Protein AF-A0A4Q5QIG4-F1 (afdb_monomer_lite)

Foldseek 3Di:
DDDDDPDDPPVVVVVVVVVVVVVVVVVVVVVVVVVPVVPVVCPLVVVLVVLVVVLVVLVVVLVVLVVVLVVLVCDQPDPVSHNDPVSVVVSVVSVVVSVVSVVVSVVSVVVSVVSVVVVVVVVVVVVVVVVVVVVVVVVVVVVVVVVVVVVVVVVVVVVVVVD

Radius of gyration: 38.81 Å; chains: 1; bounding box: 117×33×105 Å

Structure (mmCIF, N/CA/C/O backbone):
data_AF-A0A4Q5QIG4-F1
#
_entry.id   AF-A0A4Q5QIG4-F1
#
loop_
_atom_site.group_PDB
_atom_site.id
_atom_site.type_symbol
_atom_site.label_atom_id
_atom_site.label_alt_id
_atom_site.label_comp_id
_atom_site.label_asym_id
_atom_site.label_entity_id
_atom_site.label_seq_id
_atom_site.pdbx_PDB_ins_code
_atom_site.Cartn_x
_atom_site.Cartn_y
_atom_site.Cartn_z
_atom_site.occupancy
_atom_site.B_iso_or_equiv
_atom_site.auth_seq_id
_atom_site.auth_comp_id
_atom_site.auth_asym_id
_atom_site.auth_atom_id
_atom_site.pdbx_PDB_model_num
ATOM 1 N N . MET A 1 1 ? -92.143 21.852 24.605 1.00 37.72 1 MET A N 1
ATOM 2 C CA . MET A 1 1 ? -90.791 21.370 24.967 1.00 37.72 1 MET A CA 1
ATOM 3 C C . MET A 1 1 ? -89.980 21.147 23.697 1.00 37.72 1 MET A C 1
ATOM 5 O O . MET A 1 1 ? -90.320 20.262 22.927 1.00 37.72 1 MET A O 1
ATOM 9 N N . ARG A 1 2 ? -88.951 21.961 23.440 1.00 37.03 2 ARG A N 1
ATOM 10 C CA . ARG A 1 2 ? -87.945 21.713 22.395 1.00 37.03 2 ARG A CA 1
ATOM 11 C C . ARG A 1 2 ? -86.574 21.991 23.004 1.00 37.03 2 ARG A C 1
ATOM 13 O O . ARG A 1 2 ? -86.208 23.146 23.185 1.00 37.03 2 ARG A O 1
ATOM 20 N N . PHE A 1 3 ? -85.862 20.930 23.372 1.00 44.34 3 PHE A N 1
ATOM 21 C CA . PHE A 1 3 ? -84.466 21.016 23.785 1.00 44.34 3 PHE A CA 1
ATOM 22 C C . PHE A 1 3 ? -83.593 21.103 22.534 1.00 44.34 3 PHE A C 1
ATOM 24 O O . PHE A 1 3 ? -83.558 20.181 21.723 1.00 44.34 3 PHE A O 1
ATOM 31 N N . GLY A 1 4 ? -82.914 22.236 22.370 1.00 45.06 4 GLY A N 1
ATOM 32 C CA . GLY A 1 4 ? -81.839 22.387 21.402 1.00 45.06 4 GLY A CA 1
ATOM 33 C C . GLY A 1 4 ? -80.563 21.760 21.953 1.00 45.06 4 GLY A C 1
ATOM 34 O O . GLY A 1 4 ? -80.000 22.261 22.923 1.00 45.06 4 GLY A O 1
ATOM 35 N N . VAL A 1 5 ? -80.096 20.682 21.325 1.00 51.22 5 VAL A N 1
ATOM 36 C CA . VAL A 1 5 ? -78.761 20.121 21.562 1.00 51.22 5 VAL A CA 1
ATOM 37 C C . VAL A 1 5 ? -77.814 20.734 20.535 1.00 51.22 5 VAL A C 1
ATOM 39 O O . VAL A 1 5 ? -77.871 20.435 19.345 1.00 51.22 5 VAL A O 1
ATOM 42 N N . ARG A 1 6 ? -76.953 21.640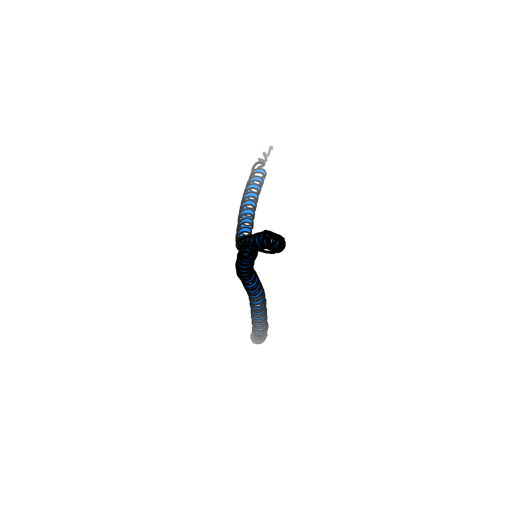 21.003 1.00 51.94 6 ARG A N 1
ATOM 43 C CA . ARG A 1 6 ? -75.892 22.273 20.212 1.00 51.94 6 ARG A CA 1
ATOM 44 C C . ARG A 1 6 ? -74.678 21.332 20.224 1.00 51.94 6 ARG A C 1
ATOM 46 O O . ARG A 1 6 ? -73.920 21.307 21.187 1.00 51.94 6 ARG A O 1
ATOM 53 N N . GLY A 1 7 ? -74.549 20.505 19.186 1.00 49.25 7 GLY A N 1
ATOM 54 C CA . GLY A 1 7 ? -73.486 19.505 19.034 1.00 49.25 7 GLY A CA 1
ATOM 55 C C . GLY A 1 7 ? -72.226 20.062 18.364 1.00 49.25 7 GLY A C 1
ATOM 56 O O . GLY A 1 7 ? -72.253 20.514 17.227 1.00 49.25 7 GLY A O 1
ATOM 57 N N . ASN A 1 8 ? -71.125 20.014 19.105 1.00 55.94 8 ASN A N 1
ATOM 58 C CA . ASN A 1 8 ? -69.761 20.435 18.788 1.00 55.94 8 ASN A CA 1
ATOM 59 C C . ASN A 1 8 ? -69.079 19.520 17.738 1.00 55.94 8 ASN A C 1
ATOM 61 O O . ASN A 1 8 ? -68.385 18.577 18.108 1.00 55.94 8 ASN A O 1
ATOM 65 N N . SER A 1 9 ? -69.254 19.785 16.438 1.00 55.22 9 SER A N 1
ATOM 66 C CA . SER A 1 9 ? -68.665 18.980 15.344 1.00 55.22 9 SER A CA 1
ATOM 67 C C . SER A 1 9 ? -67.294 19.463 14.837 1.00 55.22 9 SER A C 1
ATOM 69 O O . SER A 1 9 ? -66.629 18.744 14.098 1.00 55.22 9 SER A O 1
ATOM 71 N N . ASN A 1 10 ? -66.831 20.654 15.236 1.00 54.38 10 ASN A N 1
ATOM 72 C CA . ASN A 1 10 ? -65.661 21.300 14.612 1.00 54.38 10 ASN A CA 1
ATOM 73 C C . ASN A 1 10 ? -64.326 21.067 15.343 1.00 54.38 10 ASN A C 1
ATOM 75 O O . ASN A 1 10 ? -63.277 21.422 14.815 1.00 54.38 10 ASN A O 1
ATOM 79 N N . LYS A 1 11 ? -64.336 20.481 16.549 1.00 53.44 11 LYS A N 1
ATOM 80 C CA . LYS A 1 11 ? -63.102 20.209 17.312 1.00 53.44 11 LYS A CA 1
ATOM 81 C C . LYS A 1 11 ? -62.426 18.879 16.960 1.00 53.44 11 LYS A C 1
ATOM 83 O O . LYS A 1 11 ? -61.228 18.759 17.171 1.00 53.44 11 LYS A O 1
ATOM 88 N N . LEU A 1 12 ? -63.149 17.887 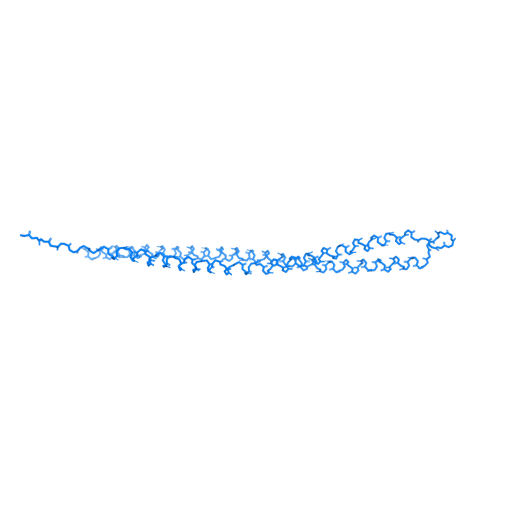16.426 1.00 48.91 12 LEU A N 1
ATOM 89 C CA . LEU A 1 12 ? -62.551 16.578 16.112 1.00 48.91 12 LEU A CA 1
ATOM 90 C C . LEU A 1 12 ? -61.706 16.584 14.825 1.00 48.91 12 LEU A C 1
ATOM 92 O O . LEU A 1 12 ? -60.739 15.829 14.727 1.00 48.91 12 LEU A O 1
ATOM 96 N N . SER A 1 13 ? -62.021 17.447 13.852 1.00 55.16 13 SER A N 1
ATOM 97 C CA . SER A 1 13 ? -61.259 17.522 12.599 1.00 55.16 13 SER A CA 1
ATOM 98 C C . SER A 1 13 ? -59.916 18.234 12.782 1.00 55.16 13 SER A C 1
ATOM 100 O O . SER A 1 13 ? -58.903 17.750 12.288 1.00 55.16 13 SER A O 1
ATOM 102 N N . THR A 1 14 ? -59.864 19.328 13.547 1.00 54.66 14 THR A N 1
ATOM 103 C CA . THR A 1 14 ? -58.649 20.145 13.737 1.00 54.66 14 THR A CA 1
ATOM 104 C C . THR A 1 14 ? -57.550 19.429 14.520 1.00 54.66 14 THR A C 1
ATOM 106 O O . THR A 1 14 ? -56.374 19.555 14.177 1.00 54.66 14 THR A O 1
ATOM 109 N N . ILE A 1 15 ? -57.922 18.616 15.514 1.00 60.75 15 ILE A N 1
ATOM 110 C CA . ILE A 1 15 ? -56.976 17.811 16.301 1.00 60.75 15 ILE A CA 1
ATOM 111 C C . I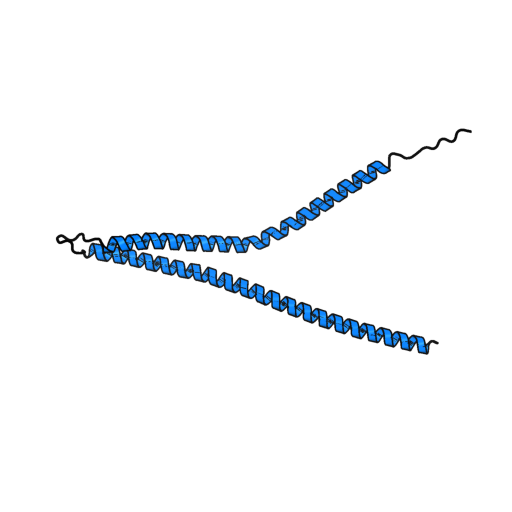LE A 1 15 ? -56.232 16.821 15.395 1.00 60.75 15 ILE A C 1
ATOM 113 O O . ILE A 1 15 ? -55.028 16.642 15.544 1.00 60.75 15 ILE A O 1
ATOM 117 N N . SER A 1 16 ? -56.906 16.234 14.403 1.00 65.75 16 SER A N 1
ATOM 118 C CA . SER A 1 16 ? -56.292 15.253 13.498 1.00 65.75 16 SER A CA 1
ATOM 119 C C . SER A 1 16 ? -55.208 15.874 12.601 1.00 65.75 16 SER A C 1
ATOM 121 O O . SER A 1 16 ? -54.147 15.277 12.417 1.00 65.75 16 SER A O 1
ATOM 123 N N . TYR A 1 17 ? -55.415 17.099 12.102 1.00 70.88 17 TYR A N 1
ATOM 124 C CA . TYR A 1 17 ? -54.426 17.802 11.267 1.00 70.88 17 TYR A CA 1
ATOM 125 C C . TYR A 1 17 ? -53.203 18.280 12.065 1.00 70.88 17 TYR A C 1
ATOM 127 O O . TYR A 1 17 ? -52.072 18.209 11.577 1.00 70.88 17 TYR A O 1
ATOM 135 N N . GLU A 1 18 ? -53.390 18.710 13.317 1.00 74.62 18 GLU A N 1
ATOM 136 C CA . GLU A 1 18 ? -52.264 19.024 14.205 1.00 74.62 18 GLU A CA 1
ATOM 137 C C . GLU A 1 18 ? -51.377 17.800 14.477 1.00 74.62 18 GLU A C 1
ATOM 139 O O . GLU A 1 18 ? -50.152 17.917 14.501 1.00 74.62 18 GLU A O 1
ATOM 144 N N . GLN A 1 19 ? -51.974 16.620 14.659 1.00 73.56 19 GLN A N 1
ATOM 145 C CA . GLN A 1 19 ? -51.213 15.388 14.885 1.00 73.56 19 GLN A CA 1
ATOM 146 C C . GLN A 1 19 ? -50.440 14.959 13.628 1.00 73.56 19 GLN A C 1
ATOM 148 O O . GLN A 1 19 ? -49.277 14.570 13.724 1.00 73.56 19 GLN A O 1
ATOM 153 N N . LEU A 1 20 ? -51.035 15.117 12.441 1.00 73.62 20 LEU A N 1
ATOM 154 C CA . LEU A 1 20 ? -50.384 14.857 11.149 1.00 73.62 20 LEU A CA 1
ATOM 155 C C . LEU A 1 20 ? -49.165 15.763 10.904 1.00 73.62 20 LEU A C 1
ATOM 157 O O . LEU A 1 20 ? -48.107 15.281 10.498 1.00 73.62 20 LEU A O 1
ATOM 161 N N . THR A 1 21 ? -49.276 17.061 11.204 1.00 80.94 21 THR A N 1
ATOM 162 C CA . THR A 1 21 ? -48.153 18.006 11.039 1.00 80.94 21 THR A CA 1
ATOM 163 C C . THR A 1 21 ? -47.027 17.766 12.049 1.00 80.94 21 THR A C 1
ATOM 165 O O . THR A 1 21 ? -45.852 17.902 11.700 1.00 80.94 21 THR A O 1
ATOM 168 N N . LYS A 1 22 ? -47.347 17.349 13.283 1.00 80.88 22 LYS A N 1
ATOM 169 C CA . LYS A 1 22 ? -46.348 16.922 14.281 1.00 80.88 22 LYS A CA 1
ATOM 170 C C . LYS A 1 22 ? -45.619 15.652 13.836 1.00 80.88 22 LYS A C 1
ATOM 172 O O . LYS A 1 22 ? -44.392 15.607 13.915 1.00 80.88 22 LYS A O 1
ATOM 177 N N . LEU A 1 23 ? -46.341 14.671 13.293 1.00 81.25 23 LEU A N 1
ATOM 178 C CA . LEU A 1 23 ? -45.760 13.428 12.782 1.00 81.25 23 LEU A CA 1
ATOM 179 C C . LEU A 1 23 ? -44.811 13.679 11.596 1.00 81.25 23 LEU A C 1
ATOM 181 O O . LEU A 1 23 ? -43.714 13.125 11.563 1.00 81.25 23 LEU A O 1
ATOM 185 N N . GLN A 1 24 ? -45.174 14.576 10.671 1.00 82.88 24 GLN A N 1
ATOM 186 C CA . GLN A 1 24 ? -44.289 14.987 9.572 1.00 82.88 24 GLN A CA 1
ATOM 187 C C . GLN A 1 24 ? -43.008 15.664 10.070 1.00 82.88 24 GLN A C 1
ATOM 189 O O . GLN A 1 24 ? -41.931 15.381 9.553 1.00 82.88 24 GLN A O 1
ATOM 194 N N . ARG A 1 25 ? -43.091 16.530 11.088 1.00 86.31 25 ARG A N 1
ATOM 195 C CA . ARG A 1 25 ? -41.904 17.180 11.671 1.00 86.31 25 ARG A CA 1
ATOM 196 C C . ARG A 1 25 ? -40.973 16.173 12.346 1.00 86.31 25 ARG A C 1
ATOM 198 O O . ARG A 1 25 ? -39.763 16.284 12.182 1.00 86.31 25 ARG A O 1
ATOM 205 N N . ILE A 1 26 ? -41.522 15.176 13.044 1.00 86.50 26 ILE A N 1
ATOM 206 C CA . ILE A 1 26 ? -40.740 14.082 13.645 1.00 86.50 26 ILE A CA 1
ATOM 207 C C . ILE A 1 26 ? -40.069 13.237 12.556 1.00 86.50 26 ILE A C 1
ATOM 209 O O . ILE A 1 26 ? -38.891 12.916 12.683 1.00 86.50 26 ILE A O 1
ATOM 213 N N . LEU A 1 27 ? -40.776 12.931 11.463 1.00 85.88 27 LEU A N 1
ATOM 214 C CA . LEU A 1 27 ? -40.218 12.203 10.321 1.00 85.88 27 LEU A CA 1
ATOM 215 C C . LEU A 1 27 ? -39.066 12.975 9.657 1.00 85.88 27 LEU A C 1
ATOM 217 O O . LEU A 1 27 ? -38.024 12.392 9.368 1.00 85.88 27 LEU A O 1
ATOM 221 N N . PHE A 1 28 ? -39.224 14.288 9.463 1.00 83.88 28 PHE A N 1
ATOM 222 C CA . PHE A 1 28 ? -38.160 15.153 8.944 1.00 83.88 28 PHE A CA 1
ATOM 223 C C . PHE A 1 28 ? -36.946 15.199 9.877 1.00 83.88 28 PHE A C 1
ATOM 225 O O . PHE A 1 28 ? -35.812 15.130 9.406 1.00 83.88 28 PHE A O 1
ATOM 232 N N . LEU A 1 29 ? -37.171 15.264 11.194 1.00 83.00 29 LEU A N 1
ATOM 233 C CA . LEU A 1 29 ? -36.093 15.234 12.181 1.00 83.00 29 LEU A CA 1
ATOM 234 C C . LEU A 1 29 ? -35.361 13.883 12.158 1.00 83.00 29 LEU A C 1
ATOM 236 O O . LEU A 1 29 ? -34.134 13.845 12.164 1.00 83.00 29 LEU A O 1
ATOM 240 N N . ALA A 1 30 ? -36.102 12.776 12.065 1.00 80.62 30 ALA A N 1
ATOM 241 C CA . ALA A 1 30 ? -35.538 11.435 11.962 1.00 80.62 30 ALA A CA 1
ATOM 242 C C . ALA A 1 30 ? -34.697 11.264 10.686 1.00 80.62 30 ALA A C 1
ATOM 244 O O . ALA A 1 30 ? -33.581 10.756 10.762 1.00 80.62 30 ALA A O 1
ATOM 245 N N . LEU A 1 31 ? -35.171 11.755 9.532 1.00 78.44 31 LEU A N 1
ATOM 246 C CA . LEU A 1 31 ? -34.388 11.745 8.289 1.00 78.44 31 LEU A CA 1
ATOM 247 C C . LEU A 1 31 ? -33.090 12.556 8.409 1.00 78.44 31 LEU A C 1
ATOM 249 O O . LEU A 1 31 ? -32.057 12.139 7.887 1.00 78.44 31 LEU A O 1
ATOM 253 N N . PHE A 1 32 ? -33.126 13.689 9.117 1.00 75.75 32 PHE A N 1
ATOM 254 C CA . PHE A 1 32 ? -31.948 14.528 9.330 1.00 75.75 32 PHE A CA 1
ATOM 255 C C . PHE A 1 32 ? -30.869 13.816 10.162 1.00 75.75 32 PHE A C 1
ATOM 257 O O . PHE A 1 32 ? -29.691 13.872 9.815 1.00 75.75 32 PHE A O 1
ATOM 264 N N . PHE A 1 33 ? -31.259 13.076 11.207 1.00 70.38 33 PHE A N 1
ATOM 265 C CA . PHE A 1 33 ? -30.319 12.303 12.032 1.00 70.38 33 PHE A CA 1
ATOM 266 C C . PHE A 1 33 ? -29.761 11.052 11.335 1.00 70.38 33 PHE A C 1
ATOM 268 O O . PHE A 1 33 ? -28.649 10.621 11.642 1.00 70.38 33 PHE A O 1
ATOM 275 N N . ILE A 1 34 ? -30.488 10.474 10.375 1.00 70.62 34 ILE A N 1
ATOM 276 C CA . ILE A 1 34 ? -29.990 9.336 9.586 1.00 70.62 34 ILE A CA 1
ATOM 277 C C . ILE A 1 34 ? -28.913 9.796 8.585 1.00 70.62 34 ILE A C 1
ATOM 279 O O . ILE A 1 34 ? -27.939 9.080 8.358 1.00 70.62 34 ILE A O 1
ATOM 283 N N . GLY A 1 35 ? -29.035 11.007 8.029 1.00 64.62 35 GLY A N 1
ATOM 284 C CA . GLY A 1 35 ? -28.118 11.522 7.006 1.00 64.62 35 GLY A CA 1
ATOM 285 C C . GLY A 1 35 ? -26.692 11.830 7.486 1.00 64.62 35 GLY A C 1
ATOM 286 O O . GLY A 1 35 ? -25.757 11.756 6.691 1.00 64.62 35 GLY A O 1
ATOM 287 N N . THR A 1 36 ? -26.483 12.142 8.769 1.00 63.47 36 THR A N 1
ATOM 288 C CA . THR A 1 36 ? -25.164 12.578 9.274 1.00 63.47 36 THR A CA 1
ATOM 289 C C . THR A 1 36 ? -24.167 11.435 9.489 1.00 63.47 36 THR A C 1
ATOM 291 O O . THR A 1 36 ? -22.962 11.666 9.439 1.00 63.47 36 THR A O 1
ATOM 294 N N . ASN A 1 37 ? -24.635 10.194 9.663 1.00 59.66 37 ASN A N 1
ATOM 295 C CA . ASN A 1 37 ? -23.766 9.035 9.910 1.00 59.66 37 ASN A CA 1
ATOM 296 C C . ASN A 1 37 ? -23.090 8.490 8.636 1.00 59.66 37 ASN A C 1
ATOM 298 O O . ASN A 1 37 ? -22.082 7.794 8.727 1.00 59.66 37 ASN A O 1
ATOM 302 N N . ALA A 1 38 ? -23.605 8.814 7.445 1.00 57.69 38 ALA A N 1
ATOM 303 C CA . ALA A 1 38 ? -23.086 8.276 6.185 1.00 57.69 38 ALA A CA 1
ATOM 304 C C . ALA A 1 38 ? -21.743 8.898 5.754 1.00 57.69 38 ALA A C 1
ATOM 306 O O . ALA A 1 38 ? -20.929 8.230 5.120 1.00 57.69 38 ALA A O 1
ATOM 307 N N . PHE A 1 39 ? -21.483 10.156 6.121 1.00 54.81 39 PHE A N 1
ATOM 308 C CA . PHE A 1 39 ? -20.321 10.898 5.620 1.00 54.81 39 PHE A CA 1
ATOM 309 C C . PHE A 1 39 ? -19.000 10.536 6.316 1.00 54.81 39 PHE A C 1
ATOM 311 O O . PHE A 1 39 ? -17.945 10.626 5.694 1.00 54.81 39 PHE A O 1
ATOM 318 N N . ALA A 1 40 ? -19.033 10.080 7.573 1.00 53.69 40 ALA A N 1
ATOM 319 C CA . ALA A 1 40 ? -17.819 9.778 8.341 1.00 53.69 40 ALA A CA 1
ATOM 320 C C . ALA A 1 40 ? -17.138 8.458 7.927 1.00 53.69 40 ALA A C 1
ATOM 322 O O . ALA A 1 40 ? -15.938 8.297 8.119 1.00 53.69 40 ALA A O 1
ATOM 323 N N . GLN A 1 41 ? -17.882 7.520 7.331 1.00 55.69 41 GLN A N 1
ATOM 324 C CA . GLN A 1 41 ? -17.356 6.210 6.924 1.00 55.69 41 GLN A CA 1
ATOM 325 C C . GLN A 1 41 ? -16.756 6.201 5.504 1.00 55.69 41 GLN A C 1
ATOM 327 O O . GLN A 1 41 ? -16.112 5.229 5.112 1.00 55.69 41 GLN A O 1
ATOM 332 N N . GLN A 1 42 ? -16.970 7.258 4.711 1.00 53.84 42 GLN A N 1
ATOM 333 C CA . GLN A 1 42 ? -16.610 7.287 3.286 1.00 53.84 42 GLN A CA 1
ATOM 334 C C . GLN A 1 42 ? -15.244 7.920 2.989 1.00 53.84 42 GLN A C 1
ATOM 336 O O . GLN A 1 42 ? -14.644 7.598 1.962 1.00 53.84 42 GLN A O 1
ATOM 341 N N . THR A 1 43 ? -14.722 8.779 3.867 1.00 56.53 43 THR A N 1
ATOM 342 C CA . THR A 1 43 ? -13.428 9.459 3.672 1.00 56.53 43 THR A CA 1
ATOM 343 C C . THR A 1 43 ? -12.257 8.482 3.595 1.00 56.53 43 THR A C 1
ATOM 345 O O . THR A 1 43 ? -11.431 8.592 2.686 1.00 56.53 43 THR A O 1
ATOM 348 N N . ASP A 1 44 ? -12.238 7.467 4.462 1.00 61.75 44 ASP A N 1
ATOM 349 C CA . ASP A 1 44 ? -11.178 6.451 4.471 1.00 61.75 44 ASP A CA 1
ATOM 350 C C . ASP A 1 44 ? -11.241 5.549 3.227 1.00 61.75 44 ASP A C 1
ATOM 352 O O . ASP A 1 44 ? -10.211 5.170 2.667 1.00 61.75 44 ASP A O 1
ATOM 356 N N . SER A 1 45 ? -12.452 5.275 2.727 1.00 73.31 45 SER A N 1
ATOM 357 C CA . SER A 1 45 ? -12.656 4.526 1.482 1.00 73.31 45 SER A CA 1
ATOM 358 C C . SER A 1 45 ? -12.174 5.305 0.255 1.00 73.31 45 SER A C 1
ATOM 360 O O . SER A 1 45 ? -11.618 4.706 -0.666 1.00 73.31 45 SER A O 1
ATOM 362 N N . LEU A 1 46 ? -12.370 6.627 0.208 1.00 81.44 46 LEU A N 1
ATOM 363 C CA . LEU A 1 46 ? -11.984 7.443 -0.948 1.00 81.44 46 LEU A CA 1
ATOM 364 C C . LEU A 1 46 ? -10.462 7.548 -1.085 1.00 81.44 46 LEU A C 1
ATOM 366 O O . LEU A 1 46 ? -9.930 7.322 -2.173 1.00 81.44 46 LEU A O 1
ATOM 370 N N . ALA A 1 47 ? -9.751 7.833 0.010 1.00 81.75 47 ALA A N 1
ATOM 371 C CA . ALA A 1 47 ? -8.289 7.900 0.002 1.00 81.75 47 ALA A CA 1
ATOM 372 C C . ALA A 1 47 ? -7.664 6.554 -0.411 1.00 81.75 47 ALA A C 1
ATOM 374 O O . ALA A 1 47 ? -6.749 6.513 -1.236 1.00 81.75 47 ALA A O 1
ATOM 375 N N . TYR A 1 48 ? -8.211 5.444 0.095 1.00 85.62 48 TYR A N 1
ATOM 376 C CA . TYR A 1 48 ? -7.800 4.096 -0.295 1.00 85.62 48 TYR A CA 1
ATOM 377 C C . TYR A 1 48 ? -8.034 3.814 -1.790 1.00 85.62 48 TYR A C 1
ATOM 379 O O . TYR A 1 48 ? -7.168 3.253 -2.467 1.00 85.62 48 TYR A O 1
ATOM 387 N N . GLN A 1 49 ? -9.186 4.216 -2.335 1.00 88.12 49 GLN A N 1
ATOM 388 C CA . GLN A 1 49 ? -9.493 4.042 -3.757 1.00 88.12 49 GLN A CA 1
ATOM 389 C C . GLN A 1 49 ? -8.542 4.840 -4.651 1.00 88.12 49 GLN A C 1
ATOM 391 O O . GLN A 1 49 ? -7.990 4.270 -5.595 1.00 88.12 49 GLN A O 1
ATOM 396 N N . LEU A 1 50 ? -8.284 6.106 -4.310 1.00 90.06 50 LEU A N 1
ATOM 397 C CA . LEU A 1 50 ? -7.334 6.960 -5.026 1.00 90.06 50 LEU A CA 1
ATOM 398 C C . LEU A 1 50 ? -5.925 6.345 -5.028 1.00 90.06 50 LEU A C 1
ATOM 400 O O . LEU A 1 50 ? -5.239 6.309 -6.050 1.00 90.06 50 LEU A O 1
ATOM 404 N N . GLN A 1 51 ? -5.508 5.799 -3.886 1.00 90.06 51 GLN A N 1
ATOM 405 C CA . GLN A 1 51 ? -4.217 5.139 -3.743 1.00 90.06 51 GLN A CA 1
ATOM 406 C C . GLN A 1 51 ? -4.111 3.883 -4.626 1.00 90.06 51 GLN A C 1
ATOM 408 O O . GLN A 1 51 ? -3.092 3.664 -5.284 1.00 90.06 51 GLN A O 1
ATOM 413 N N . ARG A 1 52 ? -5.171 3.067 -4.703 1.00 92.75 52 ARG A N 1
ATOM 414 C CA . ARG A 1 52 ? -5.221 1.911 -5.615 1.00 92.75 52 ARG A CA 1
ATOM 415 C C . ARG A 1 52 ? -5.190 2.317 -7.083 1.00 92.75 52 ARG A C 1
ATOM 417 O O . ARG A 1 52 ? -4.522 1.661 -7.880 1.00 92.75 52 ARG A O 1
ATOM 424 N N . GLU A 1 53 ? -5.905 3.375 -7.444 1.00 94.31 53 GLU A N 1
ATOM 425 C CA . GLU A 1 53 ? -5.887 3.912 -8.803 1.00 94.31 53 GLU A CA 1
ATOM 426 C C . GLU A 1 53 ? -4.472 4.351 -9.194 1.00 94.31 53 GLU A C 1
ATOM 428 O O . GLU A 1 53 ? -3.972 3.979 -10.255 1.00 94.31 53 GLU A O 1
ATOM 433 N N . LYS A 1 54 ? -3.772 5.044 -8.291 1.00 94.50 54 LYS A N 1
ATOM 434 C CA . LYS A 1 54 ? -2.373 5.436 -8.480 1.00 94.50 54 LYS A CA 1
ATOM 435 C C . LYS A 1 54 ? -1.457 4.232 -8.715 1.00 94.50 54 LYS A C 1
ATOM 437 O O . LYS A 1 54 ? -0.647 4.263 -9.641 1.00 94.50 54 LYS A O 1
ATOM 442 N N . VAL A 1 55 ? -1.603 3.160 -7.930 1.00 94.88 55 VAL A N 1
ATOM 443 C CA . VAL A 1 55 ? -0.862 1.903 -8.145 1.00 94.88 55 VAL A CA 1
ATOM 444 C C . VAL A 1 55 ? -1.167 1.316 -9.522 1.00 94.88 55 VAL A C 1
ATOM 446 O O . VAL A 1 55 ? -0.240 0.985 -10.257 1.00 94.88 55 VAL A O 1
ATOM 449 N N . ASN A 1 56 ? -2.439 1.233 -9.910 1.00 95.69 56 ASN A N 1
ATOM 450 C CA . ASN A 1 56 ? -2.830 0.698 -11.216 1.00 95.69 56 ASN A CA 1
ATOM 451 C C . ASN A 1 56 ? -2.255 1.524 -12.373 1.00 95.69 56 ASN A C 1
ATOM 453 O O . ASN A 1 56 ? -1.769 0.954 -13.348 1.00 95.69 56 ASN A O 1
ATOM 457 N N . ASN A 1 57 ? -2.234 2.850 -12.243 1.00 96.62 57 ASN A N 1
ATOM 458 C CA . ASN A 1 57 ? -1.617 3.739 -13.225 1.00 96.62 57 ASN A CA 1
ATOM 459 C C . ASN A 1 57 ? -0.105 3.490 -13.347 1.00 96.62 57 ASN A C 1
ATOM 461 O O . ASN A 1 57 ? 0.422 3.418 -14.459 1.00 96.62 57 ASN A O 1
ATOM 465 N N . LEU A 1 58 ? 0.598 3.297 -12.226 1.00 96.25 58 LEU A N 1
ATOM 466 C CA . LEU A 1 58 ? 2.022 2.942 -12.235 1.00 96.25 58 LEU A CA 1
ATOM 467 C C . LEU A 1 58 ? 2.270 1.569 -12.875 1.00 96.25 58 LEU A C 1
ATOM 469 O O . LEU A 1 58 ? 3.200 1.431 -13.668 1.00 96.25 58 LEU A O 1
ATOM 473 N N . LEU A 1 59 ? 1.428 0.573 -12.588 1.00 96.81 59 LEU A N 1
ATOM 474 C CA . LEU A 1 59 ? 1.505 -0.755 -13.206 1.00 96.81 59 LEU A CA 1
ATOM 475 C C . LEU A 1 59 ? 1.242 -0.699 -14.718 1.00 96.81 59 LEU A C 1
ATOM 477 O O . LEU A 1 59 ? 1.952 -1.343 -15.491 1.00 96.81 59 LEU A O 1
ATOM 481 N N . GLY A 1 60 ? 0.274 0.112 -15.151 1.00 96.50 60 GLY A N 1
ATOM 482 C CA . GLY A 1 60 ? 0.012 0.374 -16.565 1.00 96.50 60 GLY A CA 1
ATOM 483 C C . GLY A 1 60 ? 1.222 1.002 -17.258 1.00 96.50 60 GLY A C 1
ATOM 484 O O . GLY A 1 60 ? 1.676 0.502 -18.288 1.00 96.50 60 GLY A O 1
ATOM 485 N N . LYS A 1 61 ? 1.815 2.035 -16.645 1.00 95.62 61 LYS A N 1
ATOM 486 C CA . LYS A 1 61 ? 3.050 2.660 -17.138 1.00 95.62 61 LYS A CA 1
ATOM 487 C C . LYS A 1 61 ? 4.191 1.647 -17.235 1.00 95.62 61 LYS A C 1
ATOM 489 O O . LYS A 1 61 ? 4.831 1.565 -18.278 1.00 95.62 61 LYS A O 1
ATOM 494 N N . ARG A 1 62 ? 4.407 0.843 -16.191 1.00 96.62 62 ARG A N 1
ATOM 495 C CA . ARG A 1 62 ? 5.429 -0.212 -16.166 1.00 96.62 62 ARG A CA 1
ATOM 496 C C . ARG A 1 62 ? 5.258 -1.191 -17.323 1.00 96.62 62 ARG A C 1
A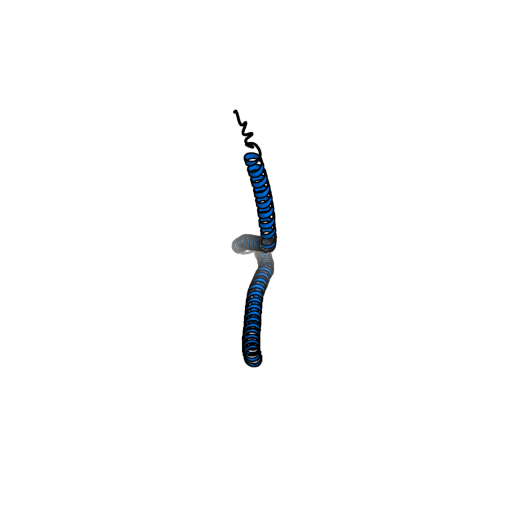TOM 498 O O . ARG A 1 62 ? 6.241 -1.522 -17.974 1.00 96.62 62 ARG A O 1
ATOM 505 N N . SER A 1 63 ? 4.030 -1.638 -17.584 1.00 96.19 63 SER A N 1
ATOM 506 C CA . SER A 1 63 ? 3.723 -2.559 -18.685 1.00 96.19 63 SER A CA 1
ATOM 507 C C . SER A 1 63 ? 4.124 -1.972 -20.043 1.00 96.19 63 SER A C 1
ATOM 509 O O . SER A 1 63 ? 4.819 -2.618 -20.827 1.00 96.19 63 SER A O 1
ATOM 511 N N . ILE A 1 64 ? 3.776 -0.705 -20.288 1.00 96.31 64 ILE A N 1
ATOM 512 C CA . ILE A 1 64 ? 4.153 0.007 -21.517 1.00 96.31 64 ILE A CA 1
ATOM 513 C C . ILE A 1 64 ? 5.679 0.114 -21.637 1.00 96.31 64 ILE A C 1
ATOM 515 O O . ILE A 1 64 ? 6.235 -0.238 -22.677 1.00 96.31 64 ILE A O 1
ATOM 519 N N . THR A 1 65 ? 6.366 0.556 -20.581 1.00 93.94 65 THR A N 1
ATOM 520 C CA . THR A 1 65 ? 7.829 0.709 -20.586 1.00 93.94 65 THR A CA 1
ATOM 521 C C . THR A 1 65 ? 8.543 -0.634 -20.750 1.00 93.94 65 THR A C 1
ATOM 523 O O . THR A 1 65 ? 9.544 -0.722 -21.456 1.00 93.94 65 THR A O 1
ATOM 526 N N . PHE A 1 66 ? 8.015 -1.706 -20.156 1.00 96.38 66 PHE A N 1
ATOM 527 C CA . PHE A 1 66 ? 8.550 -3.054 -20.328 1.00 96.38 66 PHE A CA 1
ATOM 528 C C . PHE A 1 66 ? 8.437 -3.534 -21.778 1.00 96.38 66 PHE A C 1
ATOM 530 O O . PHE A 1 66 ? 9.399 -4.072 -22.318 1.00 96.38 66 PHE A O 1
ATOM 537 N N . ASN A 1 67 ? 7.312 -3.271 -22.447 1.00 95.88 67 ASN A N 1
ATOM 538 C CA . ASN A 1 67 ? 7.171 -3.581 -23.871 1.00 95.88 67 ASN A CA 1
ATOM 539 C C . ASN A 1 67 ? 8.161 -2.782 -24.733 1.00 95.88 67 ASN A C 1
ATOM 541 O O . ASN A 1 67 ? 8.739 -3.331 -25.667 1.00 95.88 67 ASN A O 1
ATOM 545 N N . GLN A 1 68 ? 8.403 -1.508 -24.409 1.00 94.38 68 GLN A N 1
ATOM 546 C CA . GLN A 1 68 ? 9.413 -0.692 -25.096 1.00 94.38 68 GLN A CA 1
ATOM 547 C C . GLN A 1 68 ? 10.830 -1.237 -24.898 1.00 94.38 68 GLN A C 1
ATOM 549 O O . GLN A 1 68 ? 11.615 -1.240 -25.842 1.00 94.38 68 GLN A O 1
ATOM 554 N N . TYR A 1 69 ? 11.146 -1.706 -23.689 1.00 96.00 69 TYR A N 1
ATOM 555 C CA . TYR A 1 69 ? 12.416 -2.366 -23.397 1.00 96.00 69 TYR A CA 1
ATOM 556 C C . TYR A 1 69 ? 12.562 -3.651 -24.206 1.00 96.00 69 TYR A C 1
ATOM 558 O O . TYR A 1 69 ? 13.580 -3.862 -24.852 1.00 96.00 69 TYR A O 1
ATOM 566 N N . PHE A 1 70 ? 11.523 -4.485 -24.232 1.00 93.75 70 PHE A N 1
ATOM 567 C CA . PHE A 1 70 ? 11.537 -5.715 -25.015 1.00 93.75 70 PHE A CA 1
ATOM 568 C C . PHE A 1 70 ? 11.801 -5.427 -26.501 1.00 93.75 70 PHE A C 1
ATOM 570 O O . PHE A 1 70 ? 12.704 -6.008 -27.092 1.00 93.75 70 PHE A O 1
ATOM 577 N N . GLN A 1 71 ? 11.109 -4.440 -27.078 1.00 93.50 71 GLN A N 1
ATOM 578 C CA . GLN A 1 71 ? 11.346 -4.001 -28.457 1.00 93.50 71 GLN A CA 1
ATOM 579 C C . GLN A 1 71 ? 12.755 -3.434 -28.683 1.00 93.50 71 GLN A C 1
ATOM 581 O O . GLN A 1 71 ? 13.299 -3.565 -29.778 1.00 93.50 71 GLN A O 1
ATOM 586 N N . SER A 1 72 ? 13.355 -2.777 -27.686 1.00 91.62 72 SER A N 1
ATOM 587 C CA . SER A 1 72 ? 14.697 -2.209 -27.829 1.00 91.62 72 SER A CA 1
ATOM 588 C C . SER A 1 72 ? 15.798 -3.270 -27.786 1.00 91.62 72 SER A C 1
ATOM 590 O O . SER A 1 72 ? 16.875 -3.027 -28.327 1.00 91.62 72 SER A O 1
ATOM 592 N N . LEU A 1 73 ? 15.542 -4.446 -27.199 1.00 90.19 73 LEU A N 1
ATOM 593 C CA . LEU A 1 73 ? 16.468 -5.583 -27.251 1.00 90.19 73 LEU A CA 1
ATOM 594 C C . LEU A 1 73 ? 16.611 -6.147 -28.672 1.00 90.19 73 LEU A C 1
ATOM 596 O O . LEU A 1 73 ? 17.706 -6.550 -29.057 1.00 90.19 73 LEU A O 1
ATOM 600 N N . ASP A 1 74 ? 15.555 -6.084 -29.479 1.00 89.88 74 ASP A N 1
ATOM 601 C CA . ASP A 1 74 ? 15.575 -6.572 -30.863 1.00 89.88 74 ASP A CA 1
ATOM 602 C C . ASP A 1 74 ? 16.148 -5.546 -31.863 1.00 89.88 74 ASP A C 1
ATOM 604 O O . ASP A 1 74 ? 16.298 -5.841 -33.052 1.00 89.88 74 ASP A O 1
ATOM 608 N N . MET A 1 75 ? 16.516 -4.336 -31.420 1.00 87.62 75 MET A N 1
ATOM 609 C CA . MET A 1 75 ? 17.081 -3.311 -32.305 1.00 87.62 75 MET A CA 1
ATOM 610 C C . MET A 1 75 ? 18.547 -3.585 -32.645 1.00 87.62 75 MET A C 1
ATOM 612 O O . MET A 1 75 ? 19.430 -3.495 -31.795 1.00 87.62 75 MET A O 1
ATOM 616 N N . HIS A 1 76 ? 18.807 -3.818 -33.930 1.00 89.88 76 HIS A N 1
ATOM 617 C CA . HIS A 1 76 ? 20.139 -4.060 -34.477 1.00 89.88 76 HIS A CA 1
ATOM 618 C C . HIS A 1 76 ? 20.426 -3.052 -35.593 1.00 89.88 76 HIS A C 1
ATOM 620 O O . HIS A 1 76 ? 20.217 -3.332 -36.771 1.00 89.88 76 HIS A O 1
ATOM 626 N N . THR A 1 77 ? 20.857 -1.841 -35.226 1.00 89.19 77 THR A N 1
ATOM 627 C CA . THR A 1 77 ? 21.058 -0.751 -36.203 1.00 89.19 77 THR A CA 1
ATOM 628 C C . THR A 1 77 ? 22.469 -0.702 -36.794 1.00 89.19 77 THR A C 1
ATOM 630 O O . THR A 1 77 ? 22.787 0.186 -37.586 1.00 89.19 77 THR A O 1
ATOM 633 N N . GLY A 1 78 ? 23.340 -1.640 -36.414 1.00 88.06 78 GLY A N 1
ATOM 634 C CA . GLY A 1 78 ? 24.704 -1.724 -36.920 1.00 88.06 78 GLY A CA 1
ATOM 635 C C . GLY A 1 78 ? 24.761 -2.177 -38.377 1.00 88.06 78 GLY A C 1
ATOM 636 O O . GLY A 1 78 ? 23.908 -2.921 -38.850 1.00 88.06 78 GLY A O 1
ATOM 637 N N . ILE A 1 79 ? 25.834 -1.784 -39.069 1.00 83.50 79 ILE A N 1
ATOM 638 C CA . ILE A 1 79 ? 26.063 -2.032 -40.508 1.00 83.50 79 ILE A CA 1
ATOM 639 C C . ILE A 1 79 ? 26.016 -3.530 -40.884 1.00 83.50 79 ILE A C 1
ATOM 641 O O . ILE A 1 79 ? 25.753 -3.866 -42.033 1.00 83.50 79 ILE A O 1
ATOM 645 N N . PHE A 1 80 ? 26.200 -4.434 -39.919 1.00 88.50 80 PHE A N 1
ATOM 646 C CA . PHE A 1 80 ? 26.173 -5.888 -40.119 1.00 88.50 80 PHE A CA 1
ATOM 647 C C . PHE A 1 80 ? 25.052 -6.592 -39.340 1.00 88.50 80 PHE A C 1
ATOM 649 O O . PHE A 1 80 ? 25.161 -7.775 -39.038 1.00 88.50 80 PHE A O 1
ATOM 656 N N . GLY A 1 81 ? 23.998 -5.867 -38.952 1.00 84.56 81 GLY A N 1
ATOM 657 C CA . GLY A 1 81 ? 22.928 -6.433 -38.124 1.00 84.56 81 GLY A CA 1
ATOM 658 C C . GLY A 1 81 ? 23.364 -6.729 -36.685 1.00 84.56 81 GLY A C 1
ATOM 659 O O . GLY A 1 81 ? 22.724 -7.513 -35.996 1.00 84.56 81 GLY A O 1
ATOM 660 N N . PHE A 1 82 ? 24.444 -6.100 -36.212 1.00 90.50 82 PHE A N 1
ATOM 661 C CA . PHE A 1 82 ? 24.840 -6.129 -34.805 1.00 90.50 82 PHE A CA 1
ATOM 662 C C . PHE A 1 82 ? 24.181 -4.988 -34.029 1.00 90.50 82 PHE A C 1
ATOM 664 O O . PHE A 1 82 ? 23.921 -3.911 -34.576 1.00 90.50 82 PHE A O 1
ATOM 671 N N . GLN A 1 83 ? 23.965 -5.199 -32.732 1.00 90.06 83 GLN A N 1
ATOM 672 C CA . GLN A 1 83 ? 23.581 -4.119 -31.830 1.00 90.06 83 GLN A CA 1
ATOM 673 C C . GLN A 1 83 ? 24.704 -3.087 -31.736 1.00 90.06 83 GLN A C 1
ATOM 675 O O . GLN A 1 83 ? 25.878 -3.418 -31.546 1.00 90.06 83 GLN A O 1
ATOM 680 N N . THR A 1 84 ? 24.345 -1.813 -31.836 1.00 93.94 84 THR A N 1
ATOM 681 C CA . THR A 1 84 ? 25.298 -0.727 -31.617 1.00 93.94 84 THR A CA 1
ATOM 682 C C . THR A 1 84 ? 25.361 -0.350 -30.139 1.00 93.94 84 THR A C 1
ATOM 684 O O . THR A 1 84 ? 24.433 -0.579 -29.362 1.00 93.94 84 THR A O 1
ATOM 687 N N . LYS A 1 85 ? 26.423 0.358 -29.737 1.00 94.38 85 LYS A N 1
ATOM 688 C CA . LYS A 1 85 ? 26.497 0.980 -28.403 1.00 94.38 85 LYS A CA 1
ATOM 689 C C . LYS A 1 85 ? 25.300 1.902 -28.121 1.00 94.38 85 LYS A C 1
ATOM 691 O O . LYS A 1 85 ? 24.899 2.053 -26.968 1.00 94.38 85 LYS A O 1
ATOM 696 N N . LYS A 1 86 ? 24.744 2.546 -29.155 1.00 93.50 86 LYS A N 1
ATOM 697 C CA . LYS A 1 86 ? 23.567 3.413 -29.026 1.00 93.50 86 LYS A CA 1
ATOM 698 C C . LYS A 1 86 ? 22.317 2.594 -28.692 1.00 93.50 86 LYS A C 1
ATOM 700 O O . LYS A 1 86 ? 21.578 3.009 -27.804 1.00 93.50 86 LYS A O 1
ATOM 705 N N . ASP A 1 87 ? 22.139 1.443 -29.336 1.00 91.81 87 ASP A N 1
ATOM 706 C CA . ASP A 1 87 ? 21.018 0.526 -29.085 1.00 91.81 87 ASP A CA 1
ATOM 707 C C . ASP A 1 87 ? 21.069 -0.008 -27.647 1.00 91.81 87 ASP A C 1
ATOM 709 O O . ASP A 1 87 ? 20.103 0.120 -26.897 1.00 91.81 87 ASP A O 1
ATOM 713 N N . ILE A 1 88 ? 22.244 -0.473 -27.209 1.00 92.88 88 ILE A N 1
ATOM 714 C CA . ILE A 1 88 ? 22.461 -0.976 -25.841 1.00 92.88 88 ILE A CA 1
ATOM 715 C C . ILE A 1 88 ? 22.194 0.116 -24.797 1.00 92.88 88 ILE A C 1
ATOM 717 O O . ILE A 1 88 ? 21.521 -0.119 -23.793 1.00 92.88 88 ILE A O 1
ATOM 721 N N . ARG A 1 89 ? 22.702 1.335 -25.023 1.00 94.75 89 ARG A N 1
ATOM 722 C CA . ARG A 1 89 ? 22.489 2.456 -24.099 1.00 94.75 89 ARG A CA 1
ATOM 723 C C . ARG A 1 89 ? 21.009 2.813 -23.976 1.00 94.75 89 ARG A C 1
ATOM 725 O O . ARG A 1 89 ? 20.546 3.014 -22.860 1.00 94.75 89 ARG A O 1
ATOM 732 N N . ARG A 1 90 ? 20.272 2.831 -25.090 1.00 94.44 90 ARG A N 1
ATOM 733 C CA . ARG A 1 90 ? 18.824 3.065 -25.084 1.00 94.44 90 ARG A CA 1
ATOM 734 C C . ARG A 1 90 ? 18.092 1.996 -24.271 1.00 94.44 90 ARG A C 1
ATOM 736 O O . ARG A 1 90 ? 17.276 2.346 -23.427 1.00 94.44 90 ARG A O 1
ATOM 743 N N . SER A 1 91 ? 18.407 0.717 -24.472 1.00 92.62 91 SER A N 1
ATOM 744 C CA . SER A 1 91 ? 17.811 -0.378 -23.692 1.00 92.62 91 SER A CA 1
ATOM 745 C C . SER A 1 91 ? 18.099 -0.240 -22.193 1.00 92.62 91 SER A C 1
ATOM 747 O O . SER A 1 91 ? 17.194 -0.401 -21.377 1.00 92.62 91 SER A O 1
ATOM 749 N N . ASN A 1 92 ? 19.322 0.147 -21.818 1.00 95.12 92 ASN A N 1
ATOM 750 C CA . ASN A 1 92 ? 19.684 0.393 -20.418 1.00 95.12 92 ASN A CA 1
ATOM 751 C C . ASN A 1 92 ? 18.965 1.608 -19.810 1.00 95.12 92 ASN A C 1
ATOM 753 O O . ASN A 1 92 ? 18.582 1.566 -18.641 1.00 95.12 92 ASN A O 1
ATOM 757 N N . GLU A 1 93 ? 18.766 2.681 -20.578 1.00 95.94 93 GLU A N 1
ATOM 758 C CA . GLU A 1 93 ? 17.982 3.845 -20.145 1.00 95.94 93 GLU A CA 1
ATOM 759 C C . GLU A 1 93 ? 16.526 3.439 -19.852 1.00 95.94 93 GLU A C 1
ATOM 761 O O . GLU A 1 93 ? 16.003 3.763 -18.785 1.00 95.94 93 GLU A O 1
ATOM 766 N N . ILE A 1 94 ? 15.904 2.645 -20.734 1.00 95.25 94 ILE A N 1
ATOM 767 C CA . ILE A 1 94 ? 14.541 2.132 -20.521 1.00 95.25 94 ILE A CA 1
ATOM 768 C C . ILE A 1 94 ? 14.494 1.209 -19.292 1.00 95.25 94 ILE A C 1
ATOM 770 O O . ILE A 1 94 ? 13.588 1.331 -18.467 1.00 95.25 94 ILE A O 1
ATOM 774 N N . LEU A 1 95 ? 15.483 0.326 -19.119 1.00 95.62 95 LEU A N 1
ATOM 775 C CA . LEU A 1 95 ? 15.572 -0.556 -17.952 1.00 95.62 95 LEU A CA 1
ATOM 776 C C . LEU A 1 95 ? 15.659 0.236 -16.638 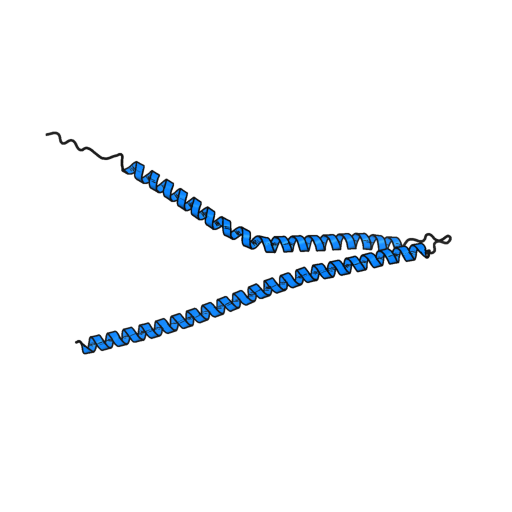1.00 95.62 95 LEU A C 1
ATOM 778 O O . LEU A 1 95 ? 14.986 -0.099 -15.663 1.00 95.62 95 LEU A O 1
ATOM 782 N N . MET A 1 96 ? 16.439 1.318 -16.614 1.00 96.75 96 MET A N 1
ATOM 783 C CA . MET A 1 96 ? 16.534 2.200 -15.450 1.00 96.75 96 MET A CA 1
ATOM 784 C C . MET A 1 96 ? 15.182 2.846 -15.114 1.00 96.75 96 MET A C 1
ATOM 786 O O . MET A 1 96 ? 14.817 2.964 -13.943 1.00 96.75 96 MET A O 1
ATOM 790 N N . ASP A 1 97 ? 14.410 3.238 -16.124 1.00 95.94 97 ASP A N 1
ATOM 791 C CA . ASP A 1 97 ? 13.080 3.813 -15.924 1.00 95.94 97 ASP A CA 1
ATOM 792 C C . ASP A 1 97 ? 12.045 2.780 -15.450 1.00 95.94 97 ASP A C 1
ATOM 794 O O . ASP A 1 97 ? 11.162 3.123 -14.651 1.00 95.94 97 ASP A O 1
ATOM 798 N N . ILE A 1 98 ? 12.185 1.509 -15.848 1.00 95.19 98 ILE A N 1
ATOM 799 C CA . ILE A 1 98 ? 11.415 0.397 -15.266 1.00 95.19 98 ILE A CA 1
ATOM 800 C C . ILE A 1 98 ? 11.727 0.284 -13.774 1.00 95.19 98 ILE A C 1
ATOM 802 O O . ILE A 1 98 ? 10.807 0.328 -12.964 1.00 95.19 98 ILE A O 1
ATOM 806 N N . VAL A 1 99 ? 13.006 0.239 -13.388 1.00 97.06 99 VAL A N 1
ATOM 807 C CA . VAL A 1 99 ? 13.410 0.127 -11.973 1.00 97.06 99 VAL A CA 1
ATOM 808 C C . VAL A 1 99 ? 12.889 1.301 -11.137 1.00 97.06 99 VAL A C 1
ATOM 810 O O . VAL A 1 99 ? 12.384 1.103 -10.032 1.00 97.06 99 VAL A O 1
ATOM 813 N N . LYS A 1 100 ? 12.944 2.534 -11.658 1.00 96.75 100 LYS A N 1
ATOM 814 C CA . LYS A 1 100 ? 12.349 3.702 -10.981 1.00 96.75 100 LYS A CA 1
ATOM 815 C C . LYS A 1 100 ? 10.840 3.549 -10.791 1.00 96.75 100 LYS A C 1
ATOM 817 O O . LYS A 1 100 ? 10.321 3.904 -9.732 1.00 96.75 100 LYS A O 1
ATOM 822 N N . THR A 1 101 ? 10.142 3.039 -11.805 1.00 95.94 101 THR A N 1
ATOM 823 C CA . THR A 1 101 ? 8.695 2.794 -11.734 1.00 95.94 101 THR A CA 1
ATOM 824 C C . THR A 1 101 ? 8.383 1.704 -10.710 1.00 95.94 101 THR A C 1
ATOM 826 O O . THR A 1 101 ? 7.479 1.888 -9.900 1.00 95.94 101 THR A O 1
ATOM 829 N N . ASP A 1 102 ? 9.175 0.633 -10.660 1.00 96.94 102 ASP A N 1
ATOM 830 C CA . ASP A 1 102 ? 9.020 -0.467 -9.701 1.00 96.94 102 ASP A CA 1
ATOM 831 C C . ASP A 1 102 ? 9.225 0.017 -8.260 1.00 96.94 102 ASP A C 1
ATOM 833 O O . ASP A 1 102 ? 8.410 -0.269 -7.384 1.00 96.94 102 ASP A O 1
ATOM 837 N N . ASN A 1 103 ? 10.232 0.860 -8.022 1.00 97.44 103 ASN A N 1
ATOM 838 C CA . ASN A 1 103 ? 10.434 1.503 -6.721 1.00 97.44 103 ASN A CA 1
ATOM 839 C C . ASN A 1 103 ? 9.240 2.375 -6.305 1.00 97.44 103 ASN A C 1
ATOM 841 O O . ASN A 1 103 ? 8.840 2.364 -5.138 1.00 97.44 103 ASN A O 1
ATOM 845 N N . ALA A 1 104 ? 8.646 3.115 -7.247 1.00 96.19 104 ALA A N 1
ATOM 846 C CA . ALA A 1 104 ? 7.432 3.878 -6.977 1.00 96.19 104 ALA A CA 1
ATOM 847 C C . ALA A 1 104 ? 6.259 2.946 -6.632 1.00 96.19 104 ALA A C 1
ATOM 849 O O . ALA A 1 104 ? 5.591 3.172 -5.626 1.00 96.19 104 ALA A O 1
ATOM 850 N N . VAL A 1 105 ? 6.053 1.863 -7.392 1.00 95.50 105 VAL A N 1
ATOM 851 C CA . VAL A 1 105 ? 5.022 0.850 -7.105 1.00 95.50 105 VAL A CA 1
ATOM 852 C C . VAL A 1 105 ? 5.196 0.282 -5.696 1.00 95.50 105 VAL A C 1
ATOM 854 O O . VAL A 1 105 ? 4.230 0.254 -4.936 1.00 95.50 105 VAL A O 1
ATOM 857 N N . PHE A 1 106 ? 6.413 -0.107 -5.303 1.00 97.00 106 PHE A N 1
ATOM 858 C CA . PHE A 1 106 ? 6.668 -0.644 -3.963 1.00 97.00 106 PHE A CA 1
ATOM 859 C C . PHE A 1 106 ? 6.338 0.351 -2.851 1.00 97.00 106 PHE A C 1
ATOM 861 O O . PHE A 1 106 ? 5.742 -0.034 -1.843 1.00 97.00 106 PHE A O 1
ATOM 868 N N . LYS A 1 107 ? 6.664 1.634 -3.039 1.00 96.31 107 LYS A N 1
ATOM 869 C CA . LYS A 1 107 ? 6.310 2.683 -2.078 1.00 96.31 107 LYS A CA 1
ATOM 870 C C . LYS A 1 107 ? 4.795 2.801 -1.911 1.00 96.31 107 LYS A C 1
ATOM 872 O O . LYS A 1 107 ? 4.306 2.827 -0.785 1.00 96.31 107 LYS A O 1
ATOM 877 N N . GLU A 1 108 ? 4.053 2.847 -3.014 1.00 93.12 108 GLU A N 1
ATOM 878 C CA . GLU A 1 108 ? 2.595 2.982 -2.964 1.00 93.12 108 GLU A CA 1
ATOM 879 C C . GLU A 1 108 ? 1.909 1.718 -2.405 1.00 93.12 108 GLU A C 1
ATOM 881 O O . GLU A 1 108 ? 0.923 1.831 -1.674 1.00 93.12 108 GLU A O 1
ATOM 886 N N . LEU A 1 109 ? 2.445 0.522 -2.685 1.00 94.50 109 LEU A N 1
ATOM 887 C CA . LEU A 1 109 ? 1.972 -0.741 -2.105 1.00 94.50 109 LEU A CA 1
ATOM 888 C C . LEU A 1 109 ? 2.213 -0.812 -0.596 1.00 94.50 109 LEU A C 1
ATOM 890 O O . LEU A 1 109 ? 1.349 -1.299 0.132 1.00 94.50 109 LEU A O 1
ATOM 894 N N . LYS A 1 110 ? 3.352 -0.303 -0.113 1.00 94.62 110 LYS A N 1
ATOM 895 C CA . LYS A 1 110 ? 3.635 -0.227 1.325 1.00 94.62 110 LYS A CA 1
ATOM 896 C C . LYS A 1 110 ? 2.592 0.625 2.048 1.00 94.62 110 LYS A C 1
ATOM 898 O O . LYS A 1 110 ? 2.073 0.189 3.064 1.00 94.62 110 LYS A O 1
ATOM 903 N N . ILE A 1 111 ? 2.215 1.771 1.479 1.00 91.44 111 ILE A N 1
ATOM 904 C CA . ILE A 1 111 ? 1.157 2.632 2.035 1.00 91.44 111 ILE A CA 1
ATOM 905 C C . ILE A 1 111 ? -0.178 1.873 2.134 1.00 91.44 111 ILE A C 1
ATOM 907 O O . ILE A 1 111 ? -0.855 1.946 3.157 1.00 91.44 111 ILE A O 1
ATOM 911 N N . LEU A 1 112 ? -0.551 1.108 1.100 1.00 91.06 112 LEU A N 1
ATOM 912 C CA . LEU A 1 112 ? -1.773 0.290 1.123 1.00 91.06 112 LEU A CA 1
ATOM 913 C C . LEU A 1 112 ? -1.720 -0.823 2.178 1.00 91.06 112 LEU A C 1
ATOM 915 O O . LEU A 1 112 ? -2.741 -1.135 2.795 1.00 91.06 112 LEU A O 1
ATOM 919 N N . LEU A 1 113 ? -0.549 -1.432 2.373 1.00 92.38 113 LEU A N 1
ATOM 920 C CA . LEU A 1 113 ? -0.342 -2.450 3.397 1.00 92.38 113 LEU A CA 1
ATOM 921 C C . LEU A 1 113 ? -0.451 -1.851 4.801 1.00 92.38 113 LEU A C 1
ATOM 923 O O . LEU A 1 113 ? -1.181 -2.393 5.627 1.00 92.38 113 LEU A O 1
ATOM 927 N N . ASP A 1 114 ? 0.219 -0.725 5.043 1.00 90.38 114 ASP A N 1
ATOM 928 C CA . ASP A 1 114 ? 0.193 -0.022 6.325 1.00 90.38 114 ASP A CA 1
ATOM 929 C C . ASP A 1 114 ? -1.249 0.396 6.671 1.00 90.38 114 ASP A C 1
ATOM 931 O O . ASP A 1 114 ? -1.713 0.146 7.780 1.00 90.38 114 ASP A O 1
ATOM 935 N N . TYR A 1 115 ? -2.016 0.905 5.696 1.00 89.06 115 TYR A N 1
ATOM 936 C CA . TYR A 1 115 ? -3.446 1.193 5.872 1.00 89.06 115 TYR A CA 1
ATOM 937 C C . TYR A 1 115 ? -4.247 -0.044 6.310 1.00 89.06 115 TYR A C 1
ATOM 939 O O . TYR A 1 115 ? -5.018 0.018 7.267 1.00 89.06 115 TYR A O 1
ATOM 947 N N . ARG A 1 116 ? -4.051 -1.192 5.646 1.00 88.19 116 ARG A N 1
ATOM 948 C CA . ARG A 1 116 ? -4.730 -2.446 6.012 1.00 88.19 116 ARG A CA 1
ATOM 949 C C . ARG A 1 116 ? -4.379 -2.888 7.434 1.00 88.19 116 ARG A C 1
ATOM 951 O O . ARG A 1 116 ? -5.270 -3.339 8.151 1.00 88.19 116 ARG A O 1
ATOM 958 N N . ILE A 1 117 ? -3.109 -2.779 7.823 1.00 90.06 117 ILE A N 1
ATOM 959 C CA . ILE A 1 117 ? -2.642 -3.135 9.169 1.00 90.06 117 ILE A CA 1
ATOM 960 C C . ILE A 1 117 ? -3.312 -2.239 10.213 1.00 90.06 117 ILE A C 1
ATOM 962 O O . ILE A 1 117 ? -3.814 -2.753 11.212 1.00 90.06 117 ILE A O 1
ATOM 966 N N . THR A 1 118 ? -3.387 -0.929 9.966 1.00 89.19 118 THR A N 1
ATOM 967 C CA . THR A 1 118 ? -4.078 0.011 10.859 1.00 89.19 118 THR A CA 1
ATOM 968 C C . THR A 1 118 ? -5.546 -0.370 11.023 1.00 89.19 118 THR A C 1
ATOM 970 O O . THR A 1 118 ? -6.003 -0.542 12.147 1.00 89.19 118 THR A O 1
ATOM 973 N N . VAL A 1 119 ? -6.272 -0.607 9.924 1.00 86.88 119 VAL A N 1
ATOM 974 C CA . VAL A 1 119 ? -7.689 -1.011 9.985 1.00 86.88 119 VAL A CA 1
ATOM 975 C C . VAL A 1 119 ? -7.869 -2.325 10.750 1.00 86.88 119 VAL A C 1
ATOM 977 O O . VAL A 1 119 ? -8.769 -2.441 11.577 1.00 86.88 119 VAL A O 1
ATOM 980 N N . GLN A 1 120 ? -7.010 -3.318 10.509 1.00 88.75 120 GLN A N 1
ATOM 981 C CA . GLN A 1 120 ? -7.063 -4.593 11.225 1.00 88.75 120 GLN A CA 1
ATOM 982 C C . GLN A 1 120 ? -6.822 -4.415 12.730 1.00 88.75 120 GLN A C 1
ATOM 984 O O . GLN A 1 120 ? -7.524 -5.020 13.538 1.00 88.75 120 GLN A O 1
ATOM 989 N N . THR A 1 121 ? -5.856 -3.572 13.094 1.00 91.06 121 THR A N 1
ATOM 990 C CA . THR A 1 121 ? -5.518 -3.269 14.489 1.00 91.06 121 THR A CA 1
ATOM 991 C C . THR A 1 121 ? -6.671 -2.549 15.188 1.00 91.06 121 THR A C 1
ATOM 993 O O . THR A 1 121 ? -7.053 -2.940 16.285 1.00 91.06 121 THR A O 1
ATOM 996 N N . GLU A 1 122 ? -7.297 -1.568 14.533 1.00 89.06 122 GLU A N 1
ATOM 997 C CA . GLU A 1 122 ? -8.477 -0.869 15.061 1.00 89.06 122 GLU A CA 1
ATOM 998 C C . GLU A 1 122 ? -9.656 -1.819 15.309 1.00 89.06 122 GLU A C 1
ATOM 1000 O O . GLU A 1 122 ? -10.313 -1.755 16.349 1.00 89.06 122 GLU A O 1
ATOM 1005 N N . VAL A 1 123 ? -9.912 -2.747 14.381 1.00 88.00 123 VAL A N 1
ATOM 1006 C CA . VAL A 1 123 ? -10.967 -3.759 14.545 1.00 88.00 123 VAL A CA 1
ATOM 1007 C C . VAL A 1 123 ? -10.676 -4.673 15.736 1.00 88.00 123 VAL A C 1
ATOM 1009 O O . VAL A 1 123 ? -11.579 -4.934 16.533 1.00 88.00 123 VAL A O 1
ATOM 1012 N N . GLN A 1 124 ? -9.429 -5.127 15.881 1.00 90.25 124 GLN A N 1
ATOM 1013 C CA . GLN A 1 124 ? -9.011 -5.974 16.998 1.00 90.25 124 GLN A CA 1
ATOM 1014 C C . GLN A 1 124 ? -9.159 -5.240 18.339 1.00 90.25 124 GLN A C 1
ATOM 1016 O O . GLN A 1 124 ? -9.845 -5.734 19.235 1.00 90.25 124 GLN A O 1
ATOM 1021 N N . ASN A 1 125 ? -8.620 -4.022 18.439 1.00 92.75 125 ASN A N 1
ATOM 1022 C CA . ASN A 1 125 ? -8.712 -3.184 19.635 1.00 92.75 125 ASN A CA 1
ATOM 1023 C C . ASN A 1 125 ? -10.171 -2.923 20.030 1.00 92.75 125 ASN A C 1
ATOM 1025 O O . ASN A 1 125 ? -10.533 -3.017 21.201 1.00 92.75 125 ASN A O 1
ATOM 1029 N N . ARG A 1 126 ? -11.041 -2.638 19.053 1.00 91.06 126 ARG A N 1
ATOM 1030 C CA . ARG A 1 126 ? -12.469 -2.407 19.302 1.00 91.06 126 ARG A CA 1
ATOM 1031 C C . ARG A 1 126 ? -13.186 -3.660 19.810 1.00 91.06 126 ARG A C 1
ATOM 1033 O O . ARG A 1 126 ? -14.107 -3.542 20.622 1.00 91.06 126 ARG A O 1
ATOM 1040 N N . SER A 1 127 ? -12.786 -4.841 19.339 1.00 90.25 127 SER A N 1
ATOM 1041 C CA . SER A 1 127 ? -13.306 -6.118 19.836 1.00 90.25 127 SER A CA 1
ATOM 1042 C C . SER A 1 127 ? -12.904 -6.343 21.294 1.00 90.25 127 SER A C 1
ATOM 1044 O O . SER A 1 127 ? -13.773 -6.580 22.133 1.00 90.25 127 SER A O 1
ATOM 1046 N N . GLU A 1 128 ? -11.618 -6.183 21.609 1.00 92.62 128 GLU A N 1
ATOM 1047 C CA . GLU A 1 128 ? -11.082 -6.319 22.971 1.00 92.62 128 GLU A CA 1
ATOM 1048 C C . GLU A 1 128 ? -11.718 -5.313 23.936 1.00 92.62 128 GLU A C 1
ATOM 1050 O O . GLU A 1 128 ? -12.139 -5.662 25.039 1.00 92.62 128 GLU A O 1
ATOM 1055 N N . GLU A 1 129 ? -11.874 -4.058 23.513 1.00 93.38 129 GLU A N 1
ATOM 1056 C CA . GLU A 1 129 ? -12.548 -3.035 24.307 1.00 93.38 129 GLU A CA 1
ATOM 1057 C C . GLU A 1 129 ? -14.016 -3.411 24.581 1.00 93.38 129 GLU A C 1
ATOM 1059 O O . GLU A 1 129 ? -14.520 -3.239 25.693 1.00 93.38 129 GLU A O 1
ATOM 1064 N N . SER A 1 130 ? -14.717 -3.965 23.588 1.00 90.56 130 SER A N 1
ATOM 1065 C CA . SER A 1 130 ? -16.097 -4.424 23.754 1.00 90.56 130 SER A CA 1
ATOM 1066 C C . SER A 1 130 ? -16.211 -5.599 24.724 1.00 90.56 130 SER A C 1
ATOM 1068 O O . SER A 1 130 ? -17.125 -5.621 25.551 1.00 90.56 130 SER A O 1
ATOM 1070 N N . GLU A 1 131 ? -15.288 -6.553 24.651 1.00 91.56 131 GLU A N 1
ATOM 1071 C CA . GLU A 1 131 ? -15.220 -7.689 25.569 1.00 91.56 131 GLU A CA 1
ATOM 1072 C C . GLU A 1 131 ? -14.918 -7.238 27.005 1.00 91.56 131 GLU A C 1
ATOM 1074 O O . GLU A 1 131 ? -15.605 -7.647 27.947 1.00 91.56 131 GLU A O 1
ATOM 1079 N N . ASN A 1 132 ? -13.973 -6.311 27.174 1.00 94.38 132 ASN A N 1
ATOM 1080 C CA . ASN A 1 132 ? -13.645 -5.707 28.465 1.00 94.38 132 ASN A CA 1
ATOM 1081 C C . ASN A 1 132 ? -14.838 -4.956 29.070 1.00 94.38 132 ASN A C 1
ATOM 1083 O O . ASN A 1 132 ? -15.127 -5.098 30.265 1.00 94.38 132 ASN A O 1
ATOM 1087 N N . ARG A 1 133 ? -15.580 -4.192 28.254 1.00 92.19 133 ARG A N 1
ATOM 1088 C CA . ARG A 1 133 ? -16.824 -3.534 28.688 1.00 92.19 133 ARG A CA 1
ATOM 1089 C C . ARG A 1 133 ? -17.874 -4.555 29.110 1.00 92.19 133 ARG A C 1
ATOM 1091 O O . ARG A 1 133 ? -18.466 -4.399 30.174 1.00 92.19 133 ARG A O 1
ATOM 1098 N N . ASN A 1 134 ? -18.081 -5.612 28.324 1.00 91.88 134 ASN A N 1
ATOM 1099 C CA . ASN A 1 134 ? -19.055 -6.654 28.648 1.00 91.88 134 ASN A CA 1
ATOM 1100 C C . ASN A 1 134 ? -18.705 -7.363 29.966 1.00 91.88 134 ASN A C 1
ATOM 1102 O O . ASN A 1 134 ? -19.549 -7.487 30.850 1.00 91.88 134 ASN A O 1
ATOM 1106 N N . THR A 1 135 ? -17.438 -7.733 30.147 1.00 93.44 135 THR A N 1
ATOM 1107 C CA . THR A 1 135 ? -16.935 -8.328 31.393 1.00 93.44 135 THR A CA 1
ATOM 1108 C C . THR A 1 135 ? -17.135 -7.388 32.586 1.00 93.44 135 THR A C 1
ATOM 1110 O O . THR A 1 135 ? -17.630 -7.798 33.636 1.00 93.44 135 THR A O 1
ATOM 1113 N N . SER A 1 136 ? -16.843 -6.096 32.417 1.00 94.12 136 SER A N 1
ATOM 1114 C CA . SER A 1 136 ? -17.066 -5.073 33.450 1.00 94.12 136 SER A CA 1
ATOM 1115 C C . SER A 1 136 ? -18.548 -4.909 33.808 1.00 94.12 136 SER A C 1
ATOM 1117 O O . SER A 1 136 ? -18.895 -4.780 34.988 1.00 94.12 136 SER A O 1
ATOM 1119 N N . PHE A 1 137 ? -19.439 -4.963 32.813 1.00 95.06 137 PHE A N 1
ATOM 1120 C CA . PHE A 1 137 ? -20.882 -4.952 33.043 1.00 95.06 137 PHE A CA 1
ATOM 1121 C C . PHE A 1 137 ? -21.343 -6.204 33.782 1.00 95.06 137 PHE A C 1
ATOM 1123 O O . PHE A 1 137 ? -22.077 -6.076 34.757 1.00 95.06 137 PHE A O 1
ATOM 1130 N N . MET A 1 138 ? -20.868 -7.392 33.404 1.00 94.25 138 MET A N 1
ATOM 1131 C CA . MET A 1 138 ? -21.197 -8.637 34.108 1.00 94.25 138 MET A CA 1
ATOM 1132 C C . MET A 1 138 ? -20.750 -8.602 35.571 1.00 94.25 138 MET A C 1
ATOM 1134 O O . MET A 1 138 ? -21.524 -8.954 36.463 1.00 94.25 138 MET A O 1
ATOM 1138 N N . ASN A 1 139 ? -19.549 -8.088 35.843 1.00 96.00 139 ASN A N 1
ATOM 1139 C CA . ASN A 1 139 ? -19.057 -7.896 37.208 1.00 96.00 139 ASN A CA 1
ATOM 1140 C C . ASN A 1 139 ? -19.949 -6.934 38.004 1.00 96.00 139 ASN A C 1
ATOM 1142 O O . ASN A 1 139 ? -20.328 -7.226 39.141 1.00 96.00 139 ASN A O 1
ATOM 1146 N N . THR A 1 140 ? -20.339 -5.812 37.394 1.00 96.19 140 THR A N 1
ATOM 1147 C CA . THR A 1 140 ? -21.267 -4.849 38.004 1.00 96.19 140 THR A CA 1
ATOM 1148 C C . THR A 1 140 ? -22.633 -5.478 38.277 1.00 96.19 140 THR A C 1
ATOM 1150 O O . THR A 1 140 ? -23.166 -5.325 39.373 1.00 96.19 140 THR A O 1
ATOM 1153 N N . ILE A 1 141 ? -23.184 -6.241 37.330 1.00 95.00 141 ILE A N 1
ATOM 1154 C CA . ILE A 1 141 ? -24.465 -6.943 37.478 1.00 95.00 141 ILE A CA 1
ATOM 1155 C C . ILE A 1 141 ? -24.403 -7.940 38.639 1.00 95.00 141 ILE A C 1
ATOM 1157 O O . ILE A 1 141 ? -25.309 -7.965 39.470 1.00 95.00 141 ILE A O 1
ATOM 1161 N N . ASN A 1 142 ? -23.332 -8.727 38.745 1.00 95.56 142 ASN A N 1
ATOM 1162 C CA . ASN A 1 142 ? -23.158 -9.680 39.843 1.00 95.56 142 ASN A CA 1
ATOM 1163 C C . ASN A 1 142 ? -23.044 -8.973 41.203 1.00 95.56 142 ASN A C 1
ATOM 1165 O O . ASN A 1 142 ? -23.659 -9.399 42.186 1.00 95.56 142 ASN A O 1
ATOM 1169 N N . LYS A 1 143 ? -22.333 -7.841 41.261 1.00 96.25 143 LYS A N 1
ATOM 1170 C CA . LYS A 1 143 ? -22.267 -7.003 42.466 1.00 96.25 143 LYS A CA 1
ATOM 1171 C C . LYS A 1 143 ? -23.639 -6.436 42.854 1.00 96.25 143 LYS A C 1
ATOM 1173 O O . LYS A 1 143 ? -24.003 -6.459 44.024 1.00 96.25 143 LYS A O 1
ATOM 1178 N N . LEU A 1 144 ? -24.433 -5.982 41.887 1.00 95.94 144 LEU A N 1
ATOM 1179 C CA . LEU A 1 144 ? -25.794 -5.501 42.143 1.00 95.94 144 LEU A CA 1
ATOM 1180 C C . LEU A 1 144 ? -26.724 -6.628 42.614 1.00 95.94 144 LEU A C 1
ATOM 1182 O O . LEU A 1 144 ? -27.524 -6.417 43.524 1.00 95.94 144 LEU A O 1
ATOM 1186 N N . ARG A 1 145 ? -26.604 -7.838 42.050 1.00 93.81 145 ARG A N 1
ATOM 1187 C CA . ARG A 1 145 ? -27.374 -9.018 42.485 1.00 93.81 145 ARG A CA 1
ATOM 1188 C C . ARG A 1 145 ? -27.091 -9.371 43.942 1.00 93.81 145 ARG A C 1
ATOM 1190 O O . ARG A 1 145 ? -28.022 -9.419 44.737 1.00 93.81 145 ARG A O 1
ATOM 1197 N N . THR A 1 146 ? -25.816 -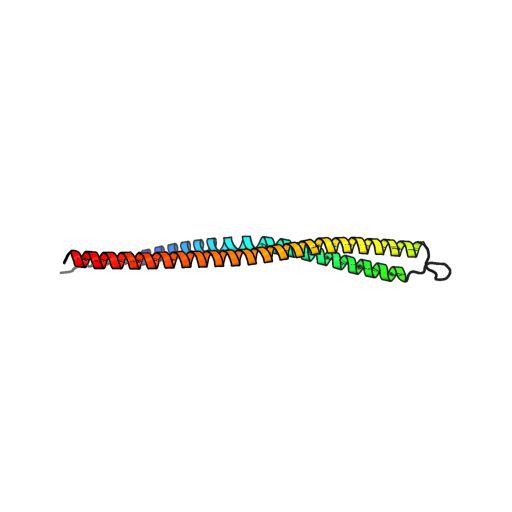9.508 44.301 1.00 95.75 146 THR A N 1
ATOM 1198 C CA . THR A 1 146 ? -25.394 -9.797 45.686 1.00 95.75 146 THR A CA 1
ATOM 1199 C C . THR A 1 146 ? -25.843 -8.720 46.677 1.00 95.75 146 THR A C 1
ATOM 1201 O O . THR A 1 146 ? -26.334 -9.041 47.757 1.00 95.75 146 THR A O 1
ATOM 1204 N N . GLN A 1 147 ? -25.761 -7.435 46.308 1.00 95.69 147 GLN A N 1
ATOM 1205 C CA . GLN A 1 147 ? -26.303 -6.346 47.130 1.00 95.69 147 GLN A CA 1
ATOM 1206 C C . GLN A 1 147 ? -27.825 -6.441 47.295 1.00 95.69 147 GLN A C 1
ATOM 1208 O O . GLN A 1 147 ? -28.338 -6.249 48.394 1.00 95.69 147 GLN A O 1
ATOM 1213 N N . THR A 1 148 ? -28.549 -6.769 46.224 1.00 95.06 148 THR A N 1
ATOM 1214 C CA . THR A 1 148 ? -30.011 -6.916 46.261 1.00 95.06 148 THR A CA 1
ATOM 1215 C C . THR A 1 148 ? -30.436 -8.082 47.155 1.00 95.06 148 THR A C 1
ATOM 1217 O O . THR A 1 148 ? -31.387 -7.954 47.922 1.00 95.06 148 THR A O 1
ATOM 1220 N N . GLU A 1 149 ? -29.732 -9.213 47.084 1.00 95.06 149 GLU A N 1
ATOM 1221 C CA . GLU A 1 149 ? -29.962 -10.374 47.951 1.00 95.06 149 GLU A CA 1
ATOM 1222 C C . GLU A 1 149 ? -29.713 -10.036 49.422 1.00 95.06 149 GLU A C 1
ATOM 1224 O O . GLU A 1 149 ? -30.556 -10.337 50.266 1.00 95.06 149 GLU A O 1
ATOM 1229 N N . LYS A 1 150 ? -28.614 -9.331 49.718 1.00 95.06 150 LYS A N 1
ATOM 1230 C CA . LYS A 1 150 ? -28.289 -8.879 51.075 1.00 95.06 150 LYS A CA 1
ATOM 1231 C C . LYS A 1 150 ? -29.371 -7.962 51.654 1.00 95.06 150 LYS A C 1
ATOM 1233 O O . LYS A 1 150 ? -29.863 -8.226 52.744 1.00 95.06 150 LYS A O 1
ATOM 1238 N N . ILE A 1 151 ? -29.798 -6.942 50.905 1.00 94.62 151 ILE A N 1
ATOM 1239 C CA . ILE A 1 151 ? -30.850 -6.009 51.349 1.00 94.62 151 ILE A CA 1
ATOM 1240 C C . ILE A 1 151 ? -32.170 -6.750 51.605 1.00 94.62 151 ILE A C 1
ATOM 1242 O O . ILE A 1 151 ? -32.872 -6.461 52.571 1.00 94.62 151 ILE A O 1
ATOM 1246 N N . ARG A 1 152 ? -32.523 -7.728 50.760 1.00 92.56 152 ARG A N 1
ATOM 1247 C CA . ARG A 1 152 ? -33.731 -8.544 50.963 1.00 92.56 152 ARG A CA 1
ATOM 1248 C C . ARG A 1 152 ? -33.644 -9.408 52.219 1.00 92.56 152 ARG A C 1
ATOM 1250 O O . ARG A 1 152 ? -34.649 -9.538 52.913 1.00 92.56 152 ARG A O 1
ATOM 1257 N N . ALA A 1 153 ? -32.476 -9.983 52.505 1.00 93.00 153 ALA A N 1
ATOM 1258 C CA . ALA A 1 153 ? -32.252 -10.750 53.726 1.00 93.00 153 ALA A CA 1
ATOM 1259 C C . ALA A 1 153 ? -32.375 -9.859 54.975 1.00 93.00 153 ALA A C 1
ATOM 1261 O O . ALA A 1 153 ? -33.141 -10.185 55.877 1.00 93.00 153 ALA A O 1
ATOM 1262 N N . GLU A 1 154 ? -31.723 -8.693 54.978 1.00 92.44 154 GLU A N 1
ATOM 1263 C CA . GLU A 1 154 ? -31.797 -7.713 56.073 1.00 92.44 154 GLU A CA 1
ATOM 1264 C C . GLU A 1 154 ? -33.235 -7.218 56.309 1.00 92.44 154 GLU A C 1
ATOM 1266 O O . GLU A 1 154 ? -33.697 -7.153 57.448 1.00 92.44 154 GLU A O 1
ATOM 1271 N N . ALA A 1 155 ? -33.989 -6.936 55.240 1.00 89.62 155 ALA A N 1
ATOM 1272 C CA . ALA A 1 155 ? -35.396 -6.546 55.343 1.00 89.62 155 ALA A CA 1
ATOM 1273 C C . ALA A 1 155 ? -36.280 -7.669 55.919 1.00 89.62 155 ALA A C 1
ATOM 1275 O O . ALA A 1 155 ? -37.201 -7.402 56.694 1.00 89.62 155 ALA A O 1
ATOM 1276 N N . ALA A 1 156 ? -36.005 -8.929 55.565 1.00 90.19 156 ALA A N 1
ATOM 1277 C CA . ALA A 1 156 ? -36.727 -10.079 56.101 1.00 90.19 156 ALA A CA 1
ATOM 1278 C C . ALA A 1 156 ? -36.422 -10.315 57.590 1.00 90.19 156 ALA A C 1
ATOM 1280 O O . ALA A 1 156 ? -37.326 -10.666 58.348 1.00 90.19 156 ALA A O 1
ATOM 1281 N N . GLU A 1 157 ? -35.176 -10.111 58.020 1.00 88.81 157 GLU A N 1
ATOM 1282 C CA . GLU A 1 157 ? -34.792 -10.183 59.434 1.00 88.81 157 GLU A CA 1
ATOM 1283 C C . GLU A 1 157 ? -35.400 -9.041 60.253 1.00 88.81 157 GLU A C 1
ATOM 1285 O O . GLU A 1 157 ? -35.977 -9.290 61.310 1.00 88.81 157 GLU A O 1
ATOM 1290 N N . SER A 1 158 ? -35.356 -7.809 59.741 1.00 84.25 158 SER A N 1
ATOM 1291 C CA . SER A 1 158 ? -35.961 -6.647 60.399 1.00 84.25 158 SER A CA 1
ATOM 1292 C C . SER A 1 158 ? -37.475 -6.809 60.588 1.00 84.25 158 SER A C 1
ATOM 1294 O O . SER A 1 158 ? -37.980 -6.570 61.683 1.00 84.25 158 SER A O 1
ATOM 1296 N N . ASN A 1 159 ? -38.198 -7.305 59.576 1.00 79.44 159 ASN A N 1
ATOM 1297 C CA . ASN A 1 159 ? -39.634 -7.584 59.705 1.00 79.44 159 ASN A CA 1
ATOM 1298 C C . ASN A 1 159 ? -39.947 -8.664 60.753 1.00 79.44 159 ASN A C 1
ATOM 1300 O O . ASN A 1 159 ? -40.975 -8.579 61.421 1.00 79.44 159 ASN A O 1
ATOM 1304 N N . LYS A 1 160 ? -39.072 -9.664 60.928 1.00 77.62 160 LYS A N 1
ATOM 1305 C CA . LYS A 1 160 ? -39.230 -10.686 61.976 1.00 77.62 160 LYS A CA 1
ATOM 1306 C C . LYS A 1 160 ? -38.987 -10.144 63.383 1.00 77.62 160 LYS A C 1
ATOM 1308 O O . LYS A 1 160 ? -39.565 -10.674 64.315 1.00 77.62 160 LYS A O 1
ATOM 1313 N N . GLN A 1 161 ? -38.128 -9.138 63.541 1.00 71.88 161 GLN A N 1
ATOM 1314 C CA . GLN A 1 161 ? -37.866 -8.504 64.840 1.00 71.88 161 GLN A CA 1
ATOM 1315 C C . GLN A 1 161 ? -38.953 -7.496 65.241 1.00 71.88 161 GLN A C 1
ATOM 1317 O O . GLN A 1 161 ? -39.091 -7.187 66.420 1.00 71.88 161 GLN A O 1
ATOM 1322 N N . ALA A 1 162 ? -39.704 -6.970 64.269 1.00 65.44 162 ALA A N 1
ATOM 1323 C CA . ALA A 1 162 ? -40.810 -6.038 64.488 1.00 65.44 162 ALA A CA 1
ATOM 1324 C C . ALA A 1 162 ? -42.178 -6.724 64.701 1.00 65.44 162 ALA A C 1
ATOM 1326 O O . ALA A 1 162 ? -43.161 -6.025 64.953 1.00 65.44 162 ALA A O 1
ATOM 1327 N N . SER A 1 163 ? -42.241 -8.057 64.578 1.00 51.72 163 SER A N 1
ATOM 1328 C CA . SER A 1 163 ? -43.435 -8.897 64.790 1.00 51.72 163 SER A CA 1
ATOM 1329 C C . SER A 1 163 ? -43.320 -9.672 66.098 1.00 51.72 163 SER A C 1
ATOM 1331 O O . SER A 1 163 ? -44.364 -9.857 66.757 1.00 51.72 163 SER A O 1
#

Sequence (163 aa):
MRFGVRGNSNKLSTISYEQLTKLQRILFLALFFIGTNAFAQQTDSLAYQLQREKVNNLLGKRSITFNQYFQSLDMHTGIFGFQTKKDIRRSNEILMDIVKTDNAVFKELKILLDYRITVQTEVQNRSEESENRNTSFMNTINKLRTQTEKIRAEAAESNKQAS

pLDDT: mean 84.19, std 15.17, range [37.03, 97.44]

Secondary structure (DSSP, 8-state):
---------SHHHHHHHHHHHHHHHHHHHHHHHHHTTSSTTTHHHHHHHHHHHHHHHHHHHHHHHHHHHHHHHT---STTSPPPHHHHHHHHHHHHHHHHHHHHHHHHHHHHHHHHHHHHHHHHHHHHHHHHHHHHHHHHHHHHHHHHHHHHHHHHHHHHH--